Protein AF-A0A5M9HZD8-F1 (afdb_monomer_lite)

Structure (mmCIF, N/CA/C/O backbone):
data_AF-A0A5M9HZD8-F1
#
_entry.id   AF-A0A5M9HZD8-F1
#
loop_
_atom_site.group_PDB
_atom_site.id
_atom_site.type_symbol
_atom_site.label_atom_id
_atom_site.label_alt_id
_atom_site.label_comp_id
_atom_site.label_asym_id
_atom_site.label_entity_id
_atom_site.label_seq_id
_atom_site.pdbx_PDB_ins_code
_atom_site.Cartn_x
_atom_site.Cartn_y
_atom_site.Cartn_z
_atom_site.occupancy
_atom_site.B_iso_or_equiv
_atom_site.auth_seq_id
_atom_site.auth_comp_id
_atom_site.auth_asym_id
_atom_site.auth_atom_id
_atom_site.pdbx_PDB_model_num
ATOM 1 N N . MET A 1 1 ? 4.122 12.459 -18.964 1.00 57.06 1 MET A N 1
ATOM 2 C CA . MET A 1 1 ? 3.977 12.122 -17.533 1.00 57.06 1 MET A CA 1
ATOM 3 C C . MET A 1 1 ? 3.119 10.881 -17.453 1.00 57.06 1 MET A C 1
ATOM 5 O O . MET A 1 1 ? 2.143 10.821 -18.188 1.00 57.06 1 MET A O 1
ATOM 9 N N . LYS A 1 2 ? 3.508 9.881 -16.661 1.00 74.19 2 LYS A N 1
ATOM 10 C CA . LYS A 1 2 ? 2.626 8.741 -16.406 1.00 74.19 2 LYS A CA 1
ATOM 11 C C . LYS A 1 2 ? 1.559 9.169 -15.392 1.00 74.19 2 LYS A C 1
ATOM 13 O O . LYS A 1 2 ? 1.892 9.834 -14.412 1.00 74.19 2 LYS A O 1
ATOM 18 N N . GLU A 1 3 ? 0.302 8.844 -15.661 1.00 88.12 3 GLU A N 1
ATOM 19 C CA . GLU A 1 3 ? -0.821 9.136 -14.766 1.00 88.12 3 GLU A CA 1
ATOM 20 C C . GLU A 1 3 ? -0.928 8.068 -13.677 1.00 88.12 3 GLU A C 1
ATOM 22 O O . GLU A 1 3 ? -0.678 6.891 -13.942 1.00 88.12 3 GLU A O 1
ATOM 27 N N . TRP A 1 4 ? -1.307 8.482 -12.467 1.00 91.81 4 TRP A N 1
ATOM 28 C CA . TRP A 1 4 ? -1.634 7.563 -11.381 1.00 91.81 4 TRP A CA 1
ATOM 29 C C . TRP A 1 4 ? -2.893 6.769 -11.719 1.00 91.81 4 TRP A C 1
ATOM 31 O O . TRP A 1 4 ? -3.891 7.334 -12.165 1.00 91.81 4 TRP A O 1
ATOM 41 N N . LYS A 1 5 ? -2.852 5.459 -11.482 1.00 93.88 5 LYS A N 1
ATOM 42 C CA . LYS A 1 5 ? -3.993 4.560 -11.659 1.00 93.88 5 LYS A CA 1
ATOM 43 C C . LYS A 1 5 ? -4.250 3.798 -10.375 1.00 93.88 5 LYS A C 1
ATOM 45 O O . LYS A 1 5 ? -3.300 3.301 -9.775 1.00 93.88 5 LYS A O 1
ATOM 50 N N . LEU A 1 6 ? -5.517 3.677 -9.991 1.00 94.38 6 LEU A N 1
ATOM 51 C CA . LEU A 1 6 ? -5.914 2.792 -8.904 1.00 94.38 6 LEU A CA 1
ATOM 52 C C . LEU A 1 6 ? -5.652 1.349 -9.347 1.00 94.38 6 LEU A C 1
ATOM 54 O O . LEU A 1 6 ? -6.215 0.880 -10.335 1.00 94.38 6 LEU A O 1
ATOM 58 N N . ILE A 1 7 ? -4.765 0.676 -8.627 1.00 94.38 7 ILE A N 1
ATOM 59 C CA . ILE A 1 7 ? -4.407 -0.727 -8.831 1.00 94.38 7 ILE A CA 1
ATOM 60 C C . ILE A 1 7 ? -5.387 -1.611 -8.058 1.00 94.38 7 ILE A C 1
ATOM 62 O O . ILE A 1 7 ? -5.820 -2.648 -8.555 1.00 94.38 7 ILE A O 1
ATOM 66 N N . GLY A 1 8 ? -5.772 -1.192 -6.853 1.00 93.81 8 GLY A N 1
ATOM 67 C CA . GLY A 1 8 ? -6.774 -1.903 -6.077 1.00 93.81 8 GLY A CA 1
ATOM 68 C C . GLY A 1 8 ? -7.031 -1.295 -4.710 1.00 93.81 8 GLY A C 1
ATOM 69 O O . GLY A 1 8 ? -6.314 -0.409 -4.251 1.00 93.81 8 GLY A O 1
ATOM 70 N N . THR A 1 9 ? -8.060 -1.829 -4.064 1.00 91.81 9 THR A N 1
ATOM 71 C CA . THR A 1 9 ? -8.500 -1.436 -2.727 1.00 91.81 9 THR A CA 1
ATOM 72 C C . THR A 1 9 ? -8.612 -2.686 -1.866 1.00 91.81 9 THR A C 1
ATOM 74 O O . THR A 1 9 ? -9.087 -3.724 -2.338 1.00 91.81 9 THR A O 1
ATOM 77 N N . LYS A 1 10 ? -8.197 -2.607 -0.601 1.00 88.38 10 LYS A N 1
ATOM 78 C CA . LYS A 1 10 ? -8.364 -3.701 0.360 1.00 88.38 10 LYS A CA 1
ATOM 79 C C . LYS A 1 10 ? -8.773 -3.180 1.725 1.00 88.38 10 LYS A C 1
ATOM 81 O O . LYS A 1 10 ? -8.030 -2.455 2.371 1.00 88.38 10 LYS A O 1
ATOM 86 N N . THR A 1 11 ? -9.930 -3.635 2.188 1.00 86.06 11 THR A N 1
ATOM 87 C CA . THR A 1 11 ? -10.353 -3.501 3.582 1.00 86.06 11 THR A CA 1
ATOM 88 C C . THR A 1 11 ? -9.870 -4.708 4.375 1.00 86.06 11 THR A C 1
ATOM 90 O O . THR A 1 11 ? -10.257 -5.842 4.077 1.00 86.06 11 THR A O 1
ATOM 93 N N . PHE A 1 12 ? -8.998 -4.475 5.351 1.00 79.44 12 PHE A N 1
ATOM 94 C CA . PHE A 1 12 ? -8.545 -5.495 6.293 1.00 79.44 12 PHE A CA 1
ATOM 95 C C . PHE A 1 12 ? -9.612 -5.794 7.346 1.00 79.44 12 PHE A C 1
ATOM 97 O O . PHE A 1 12 ? -10.462 -4.954 7.645 1.00 79.44 12 PHE A O 1
ATOM 104 N N . SER A 1 13 ? -9.555 -7.000 7.899 1.00 77.31 13 SER A N 1
ATOM 105 C CA . SER A 1 13 ? -10.365 -7.443 9.034 1.00 77.31 13 SER A CA 1
ATOM 106 C C . SER A 1 13 ? -9.517 -8.280 9.999 1.00 77.31 13 SER A C 1
ATOM 108 O O . SER A 1 1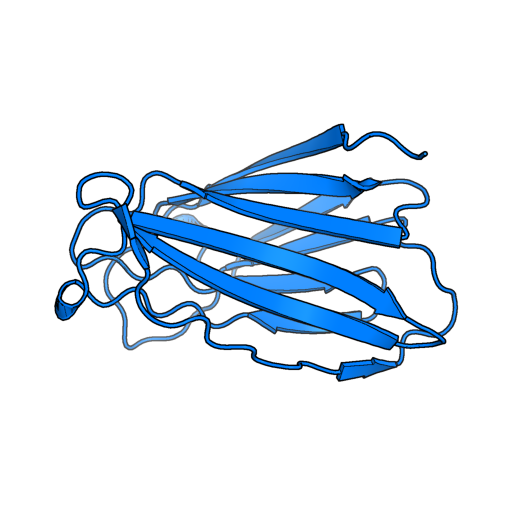3 ? -8.384 -8.636 9.680 1.00 77.31 13 SER A O 1
ATOM 110 N N . GLU A 1 14 ? -10.066 -8.634 11.164 1.00 74.69 14 GLU A N 1
ATOM 111 C CA . GLU A 1 14 ? -9.423 -9.548 12.130 1.00 74.69 14 GLU A CA 1
ATOM 112 C C . GLU A 1 14 ? -8.958 -10.864 11.512 1.00 74.69 14 GLU A C 1
ATOM 114 O O . GLU A 1 14 ? -7.921 -11.407 11.888 1.00 74.69 14 GLU A O 1
ATOM 119 N N . GLU A 1 15 ? -9.702 -11.369 10.536 1.00 78.50 15 GLU A N 1
ATOM 120 C CA . GLU A 1 15 ? -9.427 -12.661 9.913 1.00 78.50 15 GLU A CA 1
ATOM 121 C C . GLU A 1 15 ? -8.161 -12.644 9.042 1.00 78.50 15 GLU A C 1
ATOM 123 O O . GLU A 1 15 ? -7.579 -13.697 8.770 1.00 78.50 15 GLU A O 1
ATOM 128 N N . ASP A 1 16 ? -7.700 -11.456 8.640 1.00 78.81 16 ASP A N 1
ATOM 129 C CA . ASP A 1 16 ? -6.575 -11.286 7.723 1.00 78.81 16 ASP A CA 1
ATOM 130 C C . ASP A 1 16 ? -5.195 -11.325 8.415 1.00 78.81 16 ASP A C 1
ATOM 132 O O . ASP A 1 16 ? -4.153 -11.362 7.746 1.00 78.81 16 ASP A O 1
ATOM 136 N N . LEU A 1 17 ? -5.166 -11.364 9.753 1.00 75.62 17 LEU A N 1
ATOM 137 C CA . LEU A 1 17 ? -3.965 -11.160 10.566 1.00 75.62 17 LEU A CA 1
ATOM 138 C C . LEU A 1 17 ? -2.883 -12.224 10.373 1.00 75.62 17 LEU A C 1
ATOM 140 O O . LEU A 1 17 ? -2.887 -13.307 10.967 1.00 75.62 17 LEU A O 1
ATOM 144 N N . GLY A 1 18 ? -1.866 -11.860 9.590 1.00 69.19 18 GLY A N 1
ATOM 145 C CA . GLY A 1 18 ? -0.694 -12.679 9.280 1.00 69.19 18 GLY A CA 1
ATOM 146 C C . GLY A 1 18 ? -1.003 -14.061 8.719 1.00 69.19 18 GLY A C 1
ATOM 147 O O . GLY A 1 18 ? -0.201 -14.992 8.848 1.00 69.19 18 GLY A O 1
ATOM 148 N N . THR A 1 19 ? -2.178 -14.182 8.133 1.00 69.00 19 THR A N 1
ATOM 149 C CA . THR A 1 19 ? -2.685 -15.340 7.408 1.00 69.00 19 THR A CA 1
ATOM 150 C C . THR A 1 19 ? -2.946 -14.956 5.959 1.00 69.00 19 THR A C 1
ATOM 152 O O . THR A 1 19 ? -2.734 -15.785 5.076 1.00 69.00 19 THR A O 1
ATOM 155 N N . SER A 1 20 ? -3.310 -13.695 5.702 1.00 78.31 20 SER A N 1
ATOM 156 C CA . SER A 1 20 ? -3.718 -13.237 4.380 1.00 78.31 20 SER A CA 1
ATOM 157 C C . SER A 1 20 ? -2.657 -12.377 3.688 1.00 78.31 20 SER A C 1
ATOM 159 O O . SER A 1 20 ? -2.204 -11.354 4.209 1.00 78.31 20 SER A O 1
ATOM 161 N N . LYS A 1 21 ? -2.301 -12.790 2.467 1.00 85.56 21 LYS A N 1
ATOM 162 C CA . LYS A 1 21 ? -1.517 -12.027 1.488 1.00 85.56 21 LYS A CA 1
ATOM 163 C C . LYS A 1 21 ? -2.433 -11.664 0.320 1.00 85.56 21 LYS A C 1
ATOM 165 O O . LYS A 1 21 ? -3.076 -12.543 -0.249 1.00 85.56 21 LYS A O 1
ATOM 170 N N . PHE A 1 22 ? -2.459 -10.388 -0.041 1.00 89.31 22 PHE A N 1
ATOM 171 C CA . PHE A 1 22 ? -3.259 -9.855 -1.140 1.00 89.31 22 PHE A CA 1
ATOM 172 C C . PHE A 1 22 ? -2.348 -9.387 -2.253 1.00 89.31 22 PHE A C 1
ATOM 174 O O . PHE A 1 22 ? -1.408 -8.640 -2.003 1.00 89.31 22 PHE A O 1
ATOM 181 N N . ASP A 1 23 ? -2.641 -9.831 -3.465 1.00 91.81 23 ASP A N 1
ATOM 182 C CA . ASP A 1 23 ? -1.818 -9.627 -4.642 1.00 91.81 23 ASP A CA 1
ATOM 183 C C . ASP A 1 23 ? -2.525 -8.690 -5.620 1.00 91.81 23 ASP A C 1
ATOM 185 O O . ASP A 1 23 ? -3.696 -8.894 -5.936 1.00 91.81 23 ASP A O 1
ATOM 189 N N . PHE A 1 24 ? -1.799 -7.693 -6.121 1.00 92.56 24 PHE A N 1
ATOM 190 C CA . PHE A 1 24 ? -2.302 -6.721 -7.081 1.00 92.56 24 PHE A CA 1
ATOM 191 C C . PHE A 1 24 ? -1.351 -6.602 -8.270 1.00 92.56 24 PHE A C 1
ATOM 193 O O . PHE A 1 24 ? -0.153 -6.331 -8.111 1.00 92.56 24 PHE A O 1
ATOM 200 N N . ASP A 1 25 ? -1.897 -6.776 -9.469 1.00 92.25 25 ASP A N 1
ATOM 201 C CA . ASP A 1 25 ? -1.153 -6.631 -10.714 1.00 92.25 25 ASP A CA 1
ATOM 202 C C . ASP A 1 25 ? -1.114 -5.162 -11.132 1.00 92.25 25 ASP A C 1
ATOM 204 O O . ASP A 1 25 ? -2.140 -4.495 -11.236 1.00 92.25 25 ASP A O 1
ATOM 208 N N . CYS A 1 26 ? 0.087 -4.655 -11.392 1.00 87.88 26 CYS A N 1
ATOM 209 C CA . CYS A 1 26 ? 0.326 -3.238 -11.678 1.00 87.88 26 CYS A CA 1
ATOM 210 C C . CYS A 1 26 ? 1.086 -2.997 -12.994 1.00 87.88 26 CYS A C 1
ATOM 212 O O . CYS A 1 26 ? 1.104 -1.876 -13.489 1.00 87.88 26 CYS A O 1
ATOM 214 N N . ASN A 1 27 ? 1.632 -4.057 -13.607 1.00 84.81 27 ASN A N 1
ATOM 215 C CA . ASN A 1 27 ? 2.161 -4.092 -14.978 1.00 84.81 27 ASN A CA 1
ATOM 216 C C . ASN A 1 27 ? 3.023 -2.880 -15.383 1.00 84.81 27 ASN A C 1
ATOM 218 O O . ASN A 1 27 ? 2.639 -2.075 -16.234 1.00 84.81 27 ASN A O 1
ATOM 222 N N . GLY A 1 28 ? 4.230 -2.789 -14.825 1.00 87.12 28 GLY A N 1
ATOM 223 C CA . GLY A 1 28 ? 5.231 -1.796 -15.220 1.00 87.12 28 GLY A CA 1
ATOM 224 C C . GLY A 1 28 ? 5.257 -0.529 -14.364 1.00 87.12 28 GLY A C 1
ATOM 225 O O . GLY A 1 28 ? 5.739 0.508 -14.838 1.00 87.12 28 GLY A O 1
ATOM 226 N N . CYS A 1 29 ? 4.762 -0.599 -13.125 1.00 89.44 29 CYS A N 1
ATOM 227 C CA . CYS A 1 29 ? 4.797 0.520 -12.192 1.00 89.44 29 CYS A CA 1
ATOM 228 C C . CYS A 1 29 ? 6.220 0.793 -11.704 1.00 89.44 29 CYS A C 1
ATOM 230 O O . CYS A 1 29 ? 6.963 -0.102 -11.312 1.00 89.44 29 CYS A O 1
ATOM 232 N N . THR A 1 30 ? 6.606 2.054 -11.730 1.00 88.62 30 THR A N 1
ATOM 233 C CA . THR A 1 30 ? 7.871 2.576 -11.203 1.00 88.62 30 THR A CA 1
ATOM 234 C C . THR A 1 30 ? 7.672 3.280 -9.867 1.00 88.62 30 THR A C 1
ATOM 236 O O . THR A 1 30 ? 8.634 3.488 -9.128 1.00 88.62 30 THR A O 1
ATOM 239 N N . GLU A 1 31 ? 6.423 3.628 -9.561 1.00 90.31 31 GLU A N 1
ATOM 240 C CA . GLU A 1 31 ? 6.018 4.305 -8.341 1.00 90.31 31 GLU A CA 1
ATOM 241 C C . GLU A 1 31 ? 4.695 3.737 -7.829 1.00 90.31 31 GLU A C 1
ATOM 243 O O . GLU A 1 31 ? 3.822 3.363 -8.619 1.00 90.31 31 GLU A O 1
ATOM 248 N N . PHE A 1 32 ? 4.550 3.723 -6.505 1.00 89.81 32 PHE A N 1
ATOM 249 C CA . PHE A 1 32 ? 3.296 3.448 -5.822 1.00 89.81 32 PHE A CA 1
ATOM 250 C C . PHE A 1 32 ? 2.975 4.546 -4.823 1.00 89.81 32 PHE A C 1
ATOM 252 O O . PHE A 1 32 ? 3.866 5.141 -4.215 1.00 89.81 32 PHE A O 1
ATOM 259 N N . PHE A 1 33 ? 1.686 4.759 -4.635 1.00 89.94 33 PHE A N 1
ATOM 260 C CA . PHE A 1 33 ? 1.139 5.588 -3.586 1.00 89.94 33 PHE A CA 1
ATOM 261 C C . PHE A 1 33 ? 0.051 4.790 -2.876 1.00 89.94 33 PHE A C 1
ATOM 263 O O . PHE A 1 33 ? -0.845 4.261 -3.533 1.00 89.94 33 PHE A O 1
ATOM 270 N N . ILE A 1 34 ? 0.159 4.650 -1.559 1.00 87.69 34 ILE A N 1
ATOM 271 C CA . ILE A 1 34 ? -0.805 3.908 -0.748 1.00 87.69 34 ILE A CA 1
ATOM 272 C C . ILE A 1 34 ? -1.424 4.867 0.252 1.00 87.69 34 ILE A C 1
ATOM 274 O O . ILE A 1 34 ? -0.699 5.536 0.989 1.00 87.69 34 ILE A O 1
ATOM 278 N N . CYS A 1 35 ? -2.751 4.929 0.247 1.00 84.88 35 CYS A N 1
ATOM 279 C CA . CYS A 1 35 ? -3.530 5.707 1.196 1.00 84.88 35 CYS A CA 1
ATOM 280 C C . CYS A 1 35 ? -4.205 4.753 2.175 1.00 84.88 35 CYS A C 1
ATOM 282 O O . CYS A 1 35 ? -4.942 3.859 1.751 1.00 84.88 35 CYS A O 1
ATOM 284 N N . ASP A 1 36 ? -3.938 4.941 3.463 1.00 79.88 36 ASP A N 1
ATOM 285 C CA . ASP A 1 36 ? -4.657 4.277 4.542 1.00 79.88 36 ASP A CA 1
ATOM 286 C C . ASP A 1 36 ? -5.824 5.177 4.979 1.00 79.88 36 ASP A C 1
ATOM 288 O O . ASP A 1 36 ? -5.603 6.287 5.472 1.00 79.88 36 ASP A O 1
ATOM 292 N N . ASP A 1 37 ? -7.053 4.676 4.853 1.00 73.69 37 ASP A N 1
ATOM 293 C CA . ASP A 1 37 ? -8.284 5.392 5.187 1.00 73.69 37 ASP A CA 1
ATOM 294 C C . ASP A 1 37 ? -9.125 4.679 6.251 1.00 73.69 37 ASP A C 1
ATOM 296 O O . ASP A 1 37 ? -9.068 3.458 6.450 1.00 73.69 37 ASP A O 1
ATOM 300 N N . ASN A 1 38 ? -9.991 5.474 6.891 1.00 67.12 38 ASN A N 1
ATOM 301 C CA . ASN A 1 38 ? -10.961 5.043 7.901 1.00 67.12 38 ASN A CA 1
ATOM 302 C C . ASN A 1 38 ? -10.329 4.388 9.139 1.00 67.12 38 ASN A C 1
ATOM 304 O O . ASN A 1 38 ? -10.952 3.536 9.775 1.00 67.12 38 ASN A O 1
ATOM 308 N N . LEU A 1 39 ? -9.115 4.799 9.512 1.00 65.06 39 LEU A N 1
ATOM 309 C CA . LEU A 1 39 ? -8.526 4.405 10.788 1.00 65.06 39 LEU A CA 1
ATOM 310 C C . LEU A 1 39 ? -9.281 5.112 11.920 1.00 65.06 39 LEU A C 1
ATOM 312 O O . LEU A 1 39 ? -9.260 6.341 12.032 1.00 65.06 39 LEU A O 1
ATOM 316 N N . LEU A 1 40 ? -9.977 4.344 12.761 1.00 59.06 40 LEU A N 1
ATOM 317 C CA . LEU A 1 40 ? -10.632 4.903 13.940 1.00 59.06 40 LEU A CA 1
ATOM 318 C C . LEU A 1 40 ? -9.589 5.235 15.014 1.00 59.06 40 LEU A C 1
ATOM 320 O O . LEU A 1 40 ? -8.485 4.693 15.073 1.00 59.06 40 LEU A O 1
ATOM 324 N N . SER A 1 41 ? -9.975 6.122 15.926 1.00 57.19 41 SER A N 1
ATOM 325 C CA . SER A 1 41 ? -9.168 6.479 17.090 1.00 57.19 41 SER A CA 1
ATOM 326 C C . SER A 1 41 ? -8.785 5.217 17.896 1.00 57.19 41 SER A C 1
ATOM 328 O O . SER A 1 41 ? -9.650 4.368 18.103 1.00 57.19 41 SER A O 1
ATOM 330 N N . ASN A 1 42 ? -7.540 5.116 18.381 1.00 57.22 42 ASN A N 1
ATOM 331 C CA . ASN A 1 42 ? -6.951 3.944 19.075 1.00 57.22 42 ASN A CA 1
ATOM 332 C C . ASN A 1 42 ? -6.638 2.719 18.212 1.00 57.22 42 ASN A C 1
ATOM 334 O O . ASN A 1 42 ? -6.178 1.724 18.762 1.00 57.22 42 ASN A O 1
ATOM 338 N N . GLN A 1 43 ? -6.807 2.786 16.8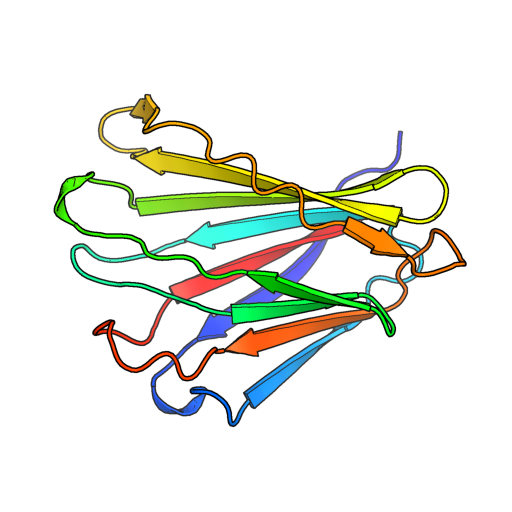92 1.00 61.56 43 GLN A N 1
ATOM 339 C CA . GLN A 1 43 ? -6.484 1.662 16.017 1.00 61.56 43 GLN A CA 1
ATOM 340 C C . GLN A 1 43 ? -5.081 1.781 15.439 1.00 61.56 43 GLN A C 1
ATOM 342 O O . GLN A 1 43 ? -4.618 2.865 15.103 1.00 61.56 43 GLN A O 1
ATOM 347 N N . THR A 1 44 ? -4.409 0.649 15.274 1.00 63.09 44 THR A N 1
ATOM 348 C CA . THR A 1 44 ? -3.105 0.573 14.619 1.00 63.09 44 THR A CA 1
ATOM 349 C C . THR A 1 44 ? -3.144 -0.561 13.606 1.00 63.09 44 THR A C 1
ATOM 351 O O . THR A 1 44 ? -3.431 -1.703 13.951 1.00 63.09 44 THR A O 1
ATOM 354 N N . MET A 1 45 ? -2.833 -0.237 12.353 1.00 70.31 45 MET A N 1
ATOM 355 C CA . MET A 1 45 ? -2.814 -1.177 11.239 1.00 70.31 45 MET A CA 1
ATOM 356 C C . MET A 1 45 ? -1.372 -1.362 10.787 1.00 70.31 45 MET A C 1
ATOM 358 O O . MET A 1 45 ? -0.766 -0.420 10.306 1.00 70.31 45 MET A O 1
ATOM 362 N N . GLY A 1 46 ? -0.813 -2.563 10.921 1.00 72.62 46 GLY A N 1
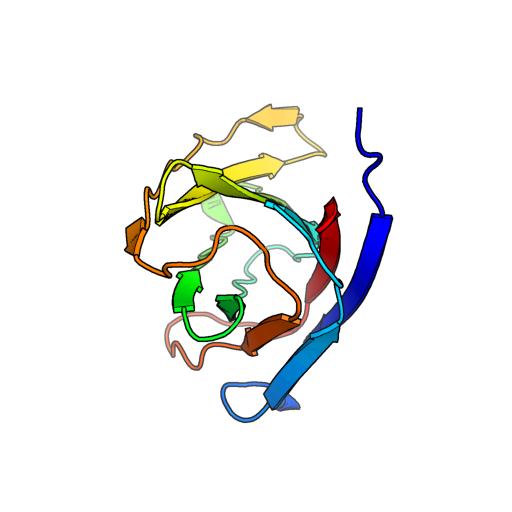ATOM 363 C CA . GLY A 1 46 ? 0.512 -2.883 10.383 1.00 72.62 46 GLY A CA 1
ATOM 364 C C . GLY A 1 46 ? 0.410 -3.824 9.191 1.00 72.62 46 GLY A C 1
ATOM 365 O O . GLY A 1 46 ? -0.356 -4.787 9.244 1.00 72.62 46 GLY A O 1
ATOM 366 N N . TYR A 1 47 ? 1.210 -3.607 8.147 1.00 75.44 47 TYR A N 1
ATOM 367 C CA . TYR A 1 47 ? 1.292 -4.522 7.007 1.00 75.44 47 TYR A CA 1
ATOM 368 C C . TYR A 1 47 ? 2.682 -4.529 6.364 1.00 75.44 47 TYR A C 1
ATOM 370 O O . TYR A 1 47 ? 3.450 -3.587 6.465 1.00 75.44 47 TYR A O 1
ATOM 378 N N . SER A 1 48 ? 3.057 -5.612 5.699 1.00 78.69 48 SER A N 1
ATOM 379 C CA . SER A 1 48 ? 4.251 -5.628 4.856 1.00 78.69 48 SER A CA 1
ATOM 380 C C . SER A 1 48 ? 3.869 -5.449 3.397 1.00 78.69 48 SER A C 1
ATOM 382 O O . SER A 1 48 ? 2.819 -5.916 2.949 1.00 78.69 48 SER A O 1
ATOM 384 N N . ILE A 1 49 ? 4.748 -4.777 2.664 1.00 81.50 49 ILE A N 1
ATOM 385 C CA . ILE A 1 49 ? 4.638 -4.554 1.233 1.00 81.50 49 ILE A CA 1
ATOM 386 C C . ILE A 1 49 ? 5.704 -5.397 0.549 1.00 81.50 49 ILE A C 1
ATOM 388 O O . ILE A 1 49 ? 6.889 -5.330 0.872 1.00 81.50 49 ILE A O 1
ATOM 392 N N . GLN A 1 50 ? 5.287 -6.186 -0.427 1.00 84.69 50 GLN A N 1
ATOM 393 C CA . GLN A 1 50 ? 6.187 -6.908 -1.304 1.00 84.69 50 GLN A CA 1
ATOM 394 C C . GLN A 1 50 ? 6.015 -6.389 -2.730 1.00 84.69 50 GLN A C 1
ATOM 396 O O . GLN A 1 50 ? 4.951 -6.550 -3.315 1.00 84.69 50 GLN A O 1
ATOM 401 N N . ILE A 1 51 ? 7.056 -5.793 -3.305 1.00 82.75 51 ILE A N 1
ATOM 402 C CA . ILE A 1 51 ? 7.068 -5.384 -4.714 1.00 82.75 51 ILE A CA 1
ATOM 403 C C . ILE A 1 51 ? 7.916 -6.388 -5.486 1.00 82.75 51 ILE A C 1
ATOM 405 O O . ILE A 1 51 ? 9.114 -6.506 -5.229 1.00 82.75 51 ILE A O 1
ATOM 409 N N . ASN A 1 52 ? 7.313 -7.112 -6.432 1.00 81.38 52 ASN A N 1
ATOM 410 C CA . ASN A 1 52 ? 7.930 -8.282 -7.065 1.00 81.38 52 ASN A CA 1
ATOM 411 C C . ASN A 1 52 ? 8.519 -9.239 -5.992 1.00 81.38 52 ASN A C 1
ATOM 413 O O . ASN A 1 52 ? 7.775 -9.787 -5.180 1.00 81.38 52 ASN A O 1
ATOM 417 N N . ASP A 1 53 ? 9.847 -9.391 -5.932 1.00 71.25 53 ASP A N 1
ATOM 418 C CA . ASP A 1 53 ? 10.564 -10.240 -4.963 1.00 71.25 53 ASP A CA 1
ATOM 419 C C . ASP A 1 53 ? 11.160 -9.461 -3.775 1.00 71.25 53 ASP A C 1
ATOM 421 O O . ASP A 1 53 ? 11.891 -10.006 -2.946 1.00 71.25 53 ASP A O 1
ATOM 425 N N . ALA A 1 54 ? 10.862 -8.167 -3.679 1.00 70.62 54 ALA A N 1
ATOM 426 C CA . ALA A 1 54 ? 11.437 -7.279 -2.688 1.00 70.62 54 ALA A CA 1
ATOM 427 C C . ALA A 1 54 ? 10.481 -6.996 -1.540 1.00 70.62 54 ALA A C 1
ATOM 429 O O . ALA A 1 54 ? 9.397 -6.454 -1.736 1.00 70.62 54 ALA A O 1
ATOM 430 N N . TYR A 1 55 ? 10.925 -7.318 -0.330 1.00 68.19 55 TYR A N 1
ATOM 431 C CA . TYR A 1 55 ? 10.144 -7.150 0.889 1.00 68.19 55 TYR A CA 1
ATOM 432 C C . TYR A 1 55 ? 10.502 -5.852 1.607 1.00 68.19 55 TYR A C 1
ATOM 434 O O . TYR A 1 55 ? 11.639 -5.686 2.056 1.00 68.19 55 TYR A O 1
ATOM 442 N N . MET A 1 56 ? 9.515 -4.981 1.776 1.00 66.69 56 MET A N 1
ATOM 443 C CA . MET A 1 56 ? 9.568 -3.781 2.605 1.00 66.69 56 MET A CA 1
ATOM 444 C C . MET A 1 56 ? 8.554 -3.946 3.738 1.00 66.69 56 MET A C 1
ATOM 446 O O . MET A 1 56 ? 7.360 -4.132 3.512 1.00 66.69 56 MET A O 1
ATOM 450 N N . SER A 1 57 ? 9.035 -3.963 4.977 1.00 62.56 57 SER A N 1
ATOM 451 C CA . SER A 1 57 ? 8.154 -4.076 6.139 1.00 62.56 57 SER A CA 1
ATOM 452 C C . SER A 1 57 ? 7.680 -2.694 6.537 1.00 62.56 57 SER A C 1
ATOM 454 O O . SER A 1 57 ? 8.501 -1.864 6.924 1.00 62.56 57 SER A O 1
ATOM 456 N N . VAL A 1 58 ? 6.369 -2.485 6.505 1.00 63.00 58 VAL A N 1
ATOM 457 C CA . VAL A 1 58 ? 5.768 -1.191 6.781 1.00 63.00 58 VAL A CA 1
ATOM 458 C C . VAL A 1 58 ? 4.982 -1.261 8.091 1.00 63.00 58 VAL A C 1
ATOM 460 O O . VAL A 1 58 ? 3.809 -1.620 8.180 1.00 63.00 58 VAL A O 1
ATOM 463 N N . ASN A 1 59 ? 5.665 -0.941 9.185 1.00 59.34 59 ASN A N 1
ATOM 464 C CA . ASN A 1 59 ? 5.022 -0.944 10.492 1.00 59.34 59 ASN A CA 1
ATOM 465 C C . ASN A 1 59 ? 4.375 0.412 10.748 1.00 59.34 59 ASN A C 1
ATOM 467 O O . ASN A 1 59 ? 5.049 1.414 10.990 1.00 59.34 59 ASN A O 1
ATOM 471 N N . HIS A 1 60 ? 3.051 0.430 10.715 1.00 59.56 60 HIS A N 1
ATOM 472 C CA . HIS A 1 60 ? 2.268 1.631 10.919 1.00 59.56 60 HIS A CA 1
ATOM 473 C C . HIS A 1 60 ? 1.579 1.618 12.272 1.00 59.56 60 HIS A C 1
ATOM 475 O O . HIS A 1 60 ? 0.441 1.200 12.403 1.00 59.56 60 HIS A O 1
ATOM 481 N N . ASN A 1 61 ? 2.259 2.160 13.283 1.00 52.00 61 ASN A N 1
ATOM 482 C CA . ASN A 1 61 ? 1.630 2.439 14.570 1.00 52.00 61 ASN A CA 1
ATOM 483 C C . ASN A 1 61 ? 0.906 3.781 14.473 1.00 52.00 61 ASN A C 1
ATOM 485 O O . ASN A 1 61 ? 1.552 4.827 14.383 1.00 52.00 61 ASN A O 1
ATOM 489 N N . VAL A 1 62 ? -0.422 3.755 14.454 1.00 50.16 62 VAL A N 1
ATOM 490 C CA . VAL A 1 62 ? -1.253 4.953 14.597 1.00 50.16 62 VAL A CA 1
ATOM 491 C C . VAL A 1 62 ? -1.720 4.973 16.048 1.00 50.16 62 VAL A C 1
ATOM 493 O O . VAL A 1 62 ? -2.614 4.242 16.457 1.00 50.16 62 VAL A O 1
ATOM 496 N N . LYS A 1 63 ? -1.022 5.739 16.889 1.00 46.25 63 LYS A N 1
ATOM 497 C CA . LYS A 1 63 ? -1.402 5.902 18.298 1.00 46.25 63 LYS A CA 1
ATOM 498 C C . LYS A 1 63 ? -2.357 7.086 18.418 1.00 46.25 63 LYS A C 1
ATOM 500 O O . LYS A 1 63 ? -2.033 8.189 17.975 1.00 46.25 63 LYS A O 1
ATOM 505 N N . GLN A 1 64 ? -3.503 6.858 19.059 1.00 42.53 64 GLN A N 1
ATOM 506 C CA . GLN A 1 64 ? -4.577 7.844 19.259 1.00 42.53 64 GLN A CA 1
ATOM 507 C C . GLN A 1 64 ? -4.112 9.163 19.872 1.00 42.53 64 GLN A C 1
ATOM 509 O O . GLN A 1 64 ? -4.729 10.189 19.611 1.00 42.53 64 GLN A O 1
ATOM 514 N N . GLU A 1 65 ? -3.010 9.163 20.624 1.00 45.69 65 GLU A N 1
ATOM 515 C CA . GLU A 1 65 ? -2.442 10.375 21.226 1.00 45.69 65 GLU A CA 1
ATOM 516 C C . GLU A 1 65 ? -2.109 11.477 20.202 1.00 45.69 65 GLU A C 1
ATOM 518 O O . GLU A 1 65 ? -1.931 12.628 20.586 1.00 45.69 65 GLU A O 1
ATOM 523 N N . SER A 1 66 ? -2.047 11.149 18.906 1.00 51.19 66 SER A N 1
ATOM 524 C CA . SER A 1 66 ? -1.662 12.076 17.837 1.00 51.19 66 SER A CA 1
ATOM 525 C C . SER A 1 66 ? -2.804 12.564 16.932 1.00 51.19 66 SER A C 1
ATOM 527 O O . SER A 1 66 ? -2.554 13.412 16.085 1.00 51.19 66 SER A O 1
ATOM 529 N N . GLY A 1 67 ? -4.040 12.062 17.075 1.00 52.16 67 GLY A N 1
ATOM 530 C CA . GLY A 1 67 ? -5.172 12.475 16.219 1.00 52.16 67 GLY A CA 1
ATOM 531 C C . GLY A 1 67 ? -5.101 12.017 14.751 1.00 52.16 67 GLY A C 1
ATOM 532 O O . GLY A 1 67 ? -6.015 12.283 13.983 1.00 52.16 67 GLY A O 1
ATOM 533 N N . ILE A 1 68 ? -4.056 11.285 14.356 1.00 56.00 68 ILE A N 1
ATOM 534 C CA . ILE A 1 68 ? -3.811 10.829 12.980 1.00 56.00 68 ILE A CA 1
ATOM 535 C C . ILE A 1 68 ? -4.908 9.865 12.519 1.00 56.00 68 ILE A C 1
ATOM 537 O O . ILE A 1 68 ? -5.088 8.805 13.118 1.00 56.00 68 ILE A O 1
ATOM 541 N N . ARG A 1 69 ? -5.593 10.207 11.424 1.00 62.69 69 ARG A N 1
ATOM 542 C CA . ARG A 1 69 ? -6.621 9.358 10.787 1.00 62.69 69 ARG A CA 1
ATOM 543 C C . ARG A 1 69 ? -6.243 8.875 9.392 1.00 62.69 69 ARG A C 1
ATOM 545 O O . ARG A 1 69 ? -6.911 7.987 8.873 1.00 62.69 69 ARG A O 1
ATOM 552 N N . HIS A 1 70 ? -5.188 9.446 8.811 1.00 66.50 70 HIS A N 1
ATOM 553 C CA . HIS A 1 70 ? -4.764 9.151 7.450 1.00 66.50 70 HIS A CA 1
ATOM 554 C C . HIS A 1 70 ? -3.246 9.050 7.363 1.00 66.50 70 HIS A C 1
ATOM 556 O O . HIS A 1 70 ? -2.492 9.739 8.069 1.00 66.50 70 HIS A O 1
ATOM 562 N N . ARG A 1 71 ? -2.794 8.162 6.484 1.00 73.19 71 ARG A N 1
ATOM 563 C CA . ARG A 1 71 ? -1.381 7.955 6.212 1.00 73.19 71 ARG A CA 1
ATOM 564 C C . ARG A 1 71 ? -1.172 7.702 4.733 1.00 73.19 71 ARG A C 1
ATOM 566 O O . ARG A 1 71 ? -1.899 6.936 4.112 1.00 73.19 71 ARG A O 1
ATOM 573 N N . GLU A 1 72 ? -0.144 8.347 4.213 1.00 79.62 72 GLU A N 1
ATOM 574 C CA . GLU A 1 72 ? 0.262 8.249 2.824 1.00 79.62 72 GLU A CA 1
ATOM 575 C C . GLU A 1 72 ? 1.660 7.646 2.751 1.00 79.62 72 GLU A C 1
ATOM 577 O O . GLU A 1 72 ? 2.608 8.150 3.364 1.00 79.62 72 GLU A O 1
ATOM 582 N N . ILE A 1 73 ? 1.792 6.576 1.974 1.00 81.12 73 ILE A N 1
ATOM 583 C CA . ILE A 1 73 ? 3.070 5.930 1.690 1.00 81.12 73 ILE A CA 1
ATOM 584 C C . ILE A 1 73 ? 3.390 6.155 0.227 1.00 81.12 73 ILE A C 1
ATOM 586 O O . ILE A 1 73 ? 2.637 5.760 -0.658 1.00 81.12 73 ILE A O 1
ATOM 590 N N . SER A 1 74 ? 4.542 6.752 -0.035 1.00 84.44 74 SER A N 1
ATOM 591 C CA . SER A 1 74 ? 5.107 6.868 -1.372 1.00 84.44 74 SER A CA 1
ATOM 592 C C . SER A 1 74 ? 6.255 5.882 -1.520 1.00 84.44 74 SER A C 1
ATOM 594 O O . SER A 1 74 ? 7.201 5.899 -0.733 1.00 84.44 74 SER A O 1
ATOM 596 N N . LEU A 1 75 ? 6.181 5.039 -2.544 1.00 83.38 75 LEU A N 1
ATOM 597 C CA . LEU A 1 75 ? 7.234 4.101 -2.916 1.00 83.38 75 LEU A CA 1
ATOM 598 C C . LEU A 1 75 ? 7.736 4.494 -4.299 1.00 83.38 75 LEU A C 1
ATOM 600 O O . LEU A 1 75 ? 6.960 4.546 -5.249 1.00 83.38 75 LEU A O 1
ATOM 604 N N . GLU A 1 76 ? 9.029 4.751 -4.429 1.00 84.50 76 GLU A N 1
ATOM 605 C CA . GLU A 1 76 ? 9.631 5.167 -5.695 1.00 84.50 76 GLU A CA 1
ATOM 606 C C . GLU A 1 76 ? 10.862 4.319 -5.989 1.00 84.50 76 GLU A C 1
ATOM 608 O O . GLU A 1 76 ? 11.732 4.144 -5.131 1.00 84.50 76 GLU A O 1
ATOM 613 N N . HIS A 1 77 ? 10.960 3.809 -7.214 1.00 76.94 77 HIS A N 1
ATOM 614 C CA . HIS A 1 77 ? 12.168 3.135 -7.656 1.00 76.94 77 HIS A CA 1
ATOM 615 C C . HIS A 1 77 ? 13.231 4.145 -8.118 1.00 76.94 77 HIS A C 1
ATOM 617 O O . HIS A 1 77 ? 13.085 4.795 -9.154 1.00 76.94 77 HIS A O 1
ATOM 623 N N . LYS A 1 78 ? 14.350 4.231 -7.390 1.00 75.94 78 LYS A N 1
ATOM 624 C CA . LYS A 1 78 ? 15.509 5.082 -7.705 1.00 75.94 78 LYS A CA 1
ATOM 625 C C . LYS A 1 78 ? 16.754 4.240 -7.943 1.00 75.94 78 LYS A C 1
ATOM 627 O O . LYS A 1 78 ? 17.237 3.537 -7.056 1.00 75.94 78 LYS A O 1
ATOM 632 N N . GLY A 1 79 ? 17.324 4.343 -9.142 1.00 75.44 79 GLY A N 1
ATOM 633 C CA . GLY A 1 79 ? 18.527 3.594 -9.509 1.00 75.44 79 GLY A CA 1
ATOM 634 C C . GLY A 1 79 ? 18.255 2.090 -9.564 1.00 75.44 79 GLY A C 1
ATOM 635 O O . GLY A 1 79 ? 17.691 1.621 -10.543 1.00 75.44 79 GLY A O 1
ATOM 636 N N . ASN A 1 80 ? 18.667 1.349 -8.533 1.00 71.19 80 ASN A N 1
ATOM 637 C CA . ASN A 1 80 ? 18.419 -0.091 -8.368 1.00 71.19 80 ASN A CA 1
ATOM 638 C C . ASN A 1 80 ? 17.658 -0.433 -7.071 1.00 71.19 80 ASN A C 1
ATOM 640 O O . ASN A 1 80 ? 17.715 -1.570 -6.592 1.00 71.19 80 ASN A O 1
ATOM 644 N N . ARG A 1 81 ? 16.998 0.555 -6.458 1.00 74.38 81 ARG A N 1
ATOM 645 C CA . ARG A 1 81 ? 16.375 0.428 -5.136 1.00 74.38 81 ARG A CA 1
ATOM 646 C C . ARG A 1 81 ? 14.959 0.967 -5.149 1.00 74.38 81 ARG A C 1
ATOM 648 O O . ARG A 1 81 ? 14.689 1.963 -5.810 1.00 74.38 81 ARG A O 1
ATOM 655 N N . TRP A 1 82 ? 14.092 0.352 -4.357 1.00 76.56 82 TRP A N 1
ATOM 656 C CA . TRP A 1 82 ? 12.865 1.010 -3.918 1.00 76.56 82 TRP A CA 1
ATOM 657 C C . TRP A 1 82 ? 13.158 1.840 -2.676 1.00 76.56 82 TRP A C 1
ATOM 659 O O . TRP A 1 82 ? 13.869 1.385 -1.775 1.00 76.56 82 TRP A O 1
ATOM 669 N N . CYS A 1 83 ? 12.631 3.058 -2.674 1.00 77.56 83 CYS A N 1
ATOM 670 C CA . CYS A 1 83 ? 12.694 3.999 -1.573 1.00 77.56 83 CYS A CA 1
ATOM 671 C C . CYS A 1 83 ? 11.281 4.222 -1.046 1.00 77.56 83 CYS A C 1
ATOM 673 O O . CYS A 1 83 ? 10.383 4.562 -1.816 1.00 77.56 83 CYS A O 1
ATOM 675 N N . GLU A 1 84 ? 11.111 4.064 0.259 1.00 78.19 84 GLU A N 1
ATOM 676 C CA . GLU A 1 84 ? 9.871 4.362 0.966 1.00 78.19 84 GLU A CA 1
ATOM 677 C C . GLU A 1 84 ? 9.932 5.753 1.608 1.00 78.19 84 GLU A C 1
ATOM 679 O O . GLU A 1 84 ? 10.949 6.156 2.178 1.00 78.19 84 GLU A O 1
ATOM 684 N N . ASN A 1 85 ? 8.826 6.486 1.518 1.00 77.44 85 ASN A N 1
ATOM 685 C CA . ASN A 1 85 ? 8.562 7.674 2.311 1.00 77.44 85 ASN A CA 1
ATOM 686 C C . ASN A 1 85 ? 7.145 7.590 2.876 1.00 77.44 85 ASN A C 1
ATOM 688 O O . ASN A 1 85 ? 6.213 7.248 2.155 1.00 77.44 85 ASN A O 1
ATOM 692 N N . CYS A 1 86 ? 6.984 7.931 4.149 1.00 74.56 86 CYS A N 1
ATOM 693 C CA . CYS A 1 86 ? 5.719 7.816 4.856 1.00 74.56 86 CYS A CA 1
ATOM 694 C C . CYS A 1 86 ? 5.373 9.148 5.523 1.00 74.56 86 CYS A C 1
ATOM 696 O O . CYS A 1 86 ? 6.196 9.750 6.220 1.00 74.56 86 CYS A O 1
ATOM 698 N N . VAL A 1 87 ? 4.143 9.608 5.313 1.00 71.94 87 VAL A N 1
ATOM 699 C CA . VAL A 1 87 ? 3.611 10.835 5.903 1.00 71.94 87 VAL A CA 1
ATOM 700 C C . VAL A 1 87 ? 2.321 10.512 6.639 1.00 71.94 87 VAL A C 1
ATOM 702 O O . VAL A 1 87 ? 1.483 9.760 6.153 1.00 71.94 87 VAL A O 1
ATOM 705 N N . SER A 1 88 ? 2.158 11.080 7.829 1.00 71.38 88 SER A N 1
ATOM 706 C CA . SER A 1 88 ? 0.959 10.909 8.646 1.00 71.38 88 SER A CA 1
ATOM 707 C C . SER A 1 88 ? 0.361 12.250 9.007 1.00 71.38 88 SER A C 1
ATOM 709 O O . SER A 1 88 ? 1.091 13.173 9.374 1.00 71.38 88 SER A O 1
ATOM 711 N N . PHE A 1 89 ? -0.959 12.354 8.919 1.00 65.12 89 PHE A N 1
ATOM 712 C CA . PHE A 1 89 ? -1.654 13.596 9.212 1.00 65.12 89 PHE A CA 1
ATOM 713 C C . PHE A 1 89 ? -3.106 13.355 9.630 1.00 65.12 89 PHE A C 1
ATOM 715 O O . PHE A 1 89 ? -3.698 12.294 9.413 1.00 65.12 89 PHE A O 1
ATOM 722 N N . ASP A 1 90 ? -3.665 14.364 10.283 1.00 64.81 90 ASP A N 1
ATOM 723 C CA . ASP A 1 90 ? -5.066 14.423 10.675 1.00 64.81 90 ASP A CA 1
ATOM 724 C C . ASP A 1 90 ? -5.806 15.398 9.746 1.00 64.81 90 ASP A C 1
ATOM 726 O O . ASP A 1 90 ? -5.506 16.594 9.728 1.00 64.81 90 ASP A O 1
ATOM 730 N N . TYR A 1 91 ? -6.764 14.900 8.955 1.00 55.12 91 TYR A N 1
ATOM 731 C CA . TYR A 1 91 ? -7.563 15.737 8.050 1.00 55.12 91 TYR A CA 1
ATOM 732 C C . TYR A 1 91 ? -8.536 16.662 8.794 1.00 55.12 91 TYR A C 1
ATOM 734 O O . TYR A 1 91 ? -8.891 17.705 8.247 1.00 55.12 91 TYR A O 1
ATOM 742 N N . GLU A 1 92 ? -8.971 16.327 10.016 1.00 55.31 92 GLU A N 1
ATOM 743 C CA . GLU A 1 92 ? -9.920 17.173 10.756 1.00 55.31 92 GLU A CA 1
ATOM 744 C C . GLU A 1 92 ? -9.246 18.407 11.349 1.00 55.31 92 GLU A C 1
ATOM 746 O O . GLU A 1 92 ? -9.835 19.488 11.375 1.00 55.31 92 GLU A O 1
ATOM 751 N N . THR A 1 93 ? -8.003 18.265 11.806 1.00 57.22 93 THR A N 1
ATOM 752 C CA . THR A 1 93 ? -7.236 19.379 12.379 1.00 57.22 93 THR A CA 1
ATOM 753 C C . THR A 1 93 ? -6.277 20.024 11.379 1.00 57.22 93 THR A C 1
ATOM 755 O O . THR A 1 93 ? -5.701 21.068 11.688 1.00 57.22 93 THR A O 1
ATOM 758 N N . LEU A 1 94 ? -6.094 19.422 10.191 1.00 55.38 94 LEU A N 1
ATOM 759 C CA . LEU A 1 94 ? -5.045 19.755 9.213 1.00 55.38 94 LEU A CA 1
ATOM 760 C C . LEU A 1 94 ? -3.642 19.810 9.849 1.00 55.38 94 LEU A C 1
ATOM 762 O O . LEU A 1 94 ? -2.722 20.441 9.319 1.00 55.38 94 LEU A O 1
ATOM 766 N N . ALA A 1 95 ? -3.470 19.171 11.009 1.00 54.38 95 ALA A N 1
ATOM 767 C CA . ALA A 1 95 ? -2.228 19.185 11.748 1.00 54.38 95 ALA A CA 1
ATOM 768 C C . ALA A 1 95 ? -1.296 18.125 11.157 1.00 54.38 95 ALA A C 1
ATOM 770 O O . ALA A 1 95 ? -1.539 16.919 11.236 1.00 54.38 95 ALA A O 1
ATOM 771 N N . PHE A 1 96 ? -0.204 18.592 10.553 1.00 51.03 96 PHE A N 1
ATOM 772 C CA . PHE A 1 96 ? 0.888 17.740 10.099 1.00 51.03 96 PHE A CA 1
ATOM 773 C C . PHE A 1 96 ? 1.625 17.167 11.309 1.00 51.03 96 PHE A C 1
ATOM 775 O O . PHE A 1 96 ? 2.491 17.805 11.909 1.00 51.03 96 PHE A O 1
ATOM 782 N N . THR A 1 97 ? 1.306 15.934 11.669 1.00 50.53 97 THR A N 1
ATOM 783 C CA . THR A 1 97 ? 2.057 15.183 12.670 1.00 50.53 97 THR A CA 1
ATOM 784 C C . THR A 1 97 ? 3.243 14.510 11.999 1.00 50.53 97 THR A C 1
ATOM 786 O O . THR A 1 97 ? 3.163 13.376 11.550 1.00 50.53 97 THR A O 1
ATOM 789 N N . ASN A 1 98 ? 4.339 15.262 11.937 1.00 45.09 98 ASN A N 1
ATOM 790 C CA . ASN A 1 98 ? 5.720 14.819 11.757 1.00 45.09 98 ASN A CA 1
ATOM 791 C C . ASN A 1 98 ? 5.944 13.691 10.712 1.00 45.09 98 ASN A C 1
ATOM 793 O O . ASN A 1 98 ? 5.775 12.514 11.039 1.00 45.09 98 ASN A O 1
ATOM 797 N N . PRO A 1 99 ? 6.387 14.004 9.476 1.00 48.81 99 P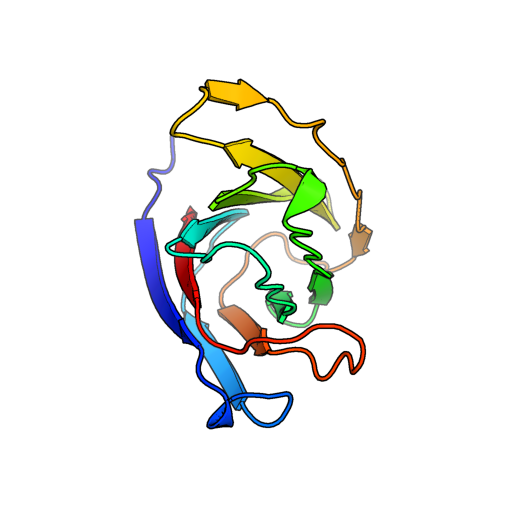RO A N 1
ATOM 798 C CA . PRO A 1 99 ? 6.741 12.976 8.501 1.00 48.81 99 PRO A CA 1
ATOM 799 C C . PRO A 1 99 ? 7.873 12.107 9.062 1.00 48.81 99 PRO A C 1
ATOM 801 O O . PRO A 1 99 ? 8.998 12.569 9.253 1.00 48.81 99 PRO A O 1
ATOM 804 N N . GLN A 1 100 ? 7.581 10.840 9.351 1.00 47.72 100 GLN A N 1
ATOM 805 C CA . GLN A 1 100 ? 8.627 9.863 9.615 1.00 47.72 100 GLN A CA 1
ATOM 806 C C . GLN A 1 100 ? 9.092 9.302 8.276 1.00 47.72 100 GLN A C 1
ATOM 808 O O . GLN A 1 100 ? 8.542 8.332 7.762 1.00 47.72 100 GLN A O 1
ATOM 813 N N . THR A 1 101 ? 10.136 9.907 7.710 1.00 42.12 101 THR A N 1
ATOM 814 C CA . THR A 1 101 ? 10.845 9.328 6.568 1.00 42.12 101 THR A CA 1
ATOM 815 C C . THR A 1 101 ? 11.600 8.082 7.037 1.00 42.12 101 THR A C 1
ATOM 817 O O . THR A 1 101 ? 12.745 8.156 7.484 1.00 42.12 101 THR A O 1
ATOM 820 N N . VAL A 1 102 ? 10.958 6.918 6.957 1.00 50.25 102 VAL A N 1
ATOM 821 C CA . VAL A 1 102 ? 11.637 5.629 7.100 1.00 50.25 102 VAL A CA 1
ATOM 822 C C . VAL A 1 102 ? 12.162 5.251 5.720 1.00 50.25 102 VAL A C 1
ATOM 824 O O . VAL A 1 102 ? 11.431 4.719 4.897 1.00 50.25 102 VAL A O 1
ATOM 827 N N . MET A 1 103 ? 13.436 5.548 5.449 1.00 50.22 103 MET A N 1
ATOM 828 C CA . MET A 1 103 ? 14.095 5.106 4.214 1.00 50.22 103 MET A CA 1
ATOM 829 C C . MET A 1 103 ? 14.405 3.608 4.312 1.00 50.22 103 MET A C 1
ATOM 831 O O . 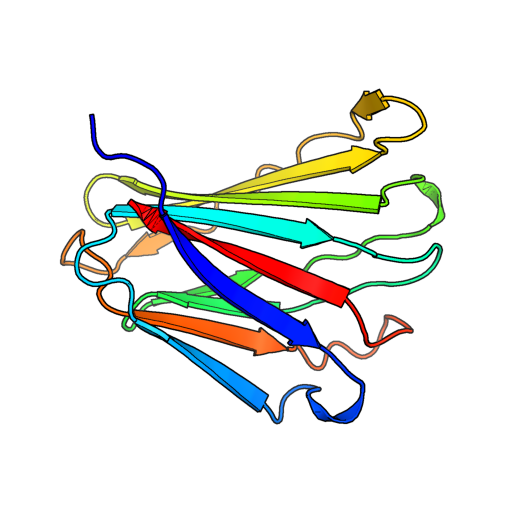MET A 1 103 ? 15.532 3.202 4.602 1.00 50.22 103 MET A O 1
ATOM 835 N N . GLY A 1 104 ? 13.390 2.769 4.115 1.00 54.75 104 GLY A N 1
ATOM 836 C CA . GLY A 1 104 ? 13.599 1.357 3.834 1.00 54.75 104 GLY A CA 1
ATOM 837 C C . GLY A 1 104 ? 14.223 1.220 2.447 1.00 54.75 104 GLY A C 1
ATOM 838 O O . GLY A 1 104 ? 13.568 1.506 1.452 1.00 54.75 104 GLY A O 1
ATOM 839 N N . GLU A 1 105 ? 15.491 0.811 2.362 1.00 55.44 105 GLU A N 1
ATOM 840 C CA . GLU A 1 105 ? 16.142 0.524 1.080 1.00 55.44 105 GLU A CA 1
ATOM 841 C C . GLU A 1 105 ? 16.184 -0.985 0.825 1.00 55.44 105 GLU A C 1
ATOM 843 O O . GLU A 1 105 ? 16.753 -1.758 1.607 1.00 55.44 105 GLU A O 1
ATOM 848 N N . LYS A 1 106 ? 15.634 -1.418 -0.313 1.00 61.31 106 LYS A N 1
ATOM 849 C CA . LYS A 1 106 ? 15.798 -2.790 -0.809 1.00 61.31 106 LYS A CA 1
ATOM 850 C C . LYS A 1 106 ? 16.237 -2.779 -2.262 1.00 61.31 106 LYS A C 1
ATOM 852 O O . LYS A 1 106 ? 15.637 -2.110 -3.097 1.00 61.31 106 LYS A O 1
ATOM 857 N N . ASN A 1 107 ? 17.309 -3.516 -2.545 1.00 57.38 107 ASN A N 1
ATOM 858 C CA . ASN A 1 107 ? 17.837 -3.698 -3.892 1.00 57.38 107 ASN A CA 1
ATOM 859 C C . ASN A 1 107 ? 17.023 -4.782 -4.600 1.00 57.38 107 ASN A C 1
ATOM 861 O O . ASN A 1 107 ? 16.890 -5.886 -4.074 1.00 57.38 107 ASN A O 1
ATOM 865 N N . THR A 1 108 ? 16.457 -4.451 -5.756 1.00 56.31 108 THR A N 1
ATOM 866 C CA . THR A 1 108 ? 15.471 -5.314 -6.440 1.00 56.31 108 THR A CA 1
ATOM 867 C C . THR A 1 108 ? 15.841 -5.609 -7.887 1.00 56.31 108 THR A C 1
ATOM 869 O O . THR A 1 108 ? 15.162 -6.372 -8.568 1.00 56.31 108 THR A O 1
ATOM 872 N N . GLY A 1 109 ? 16.955 -5.045 -8.361 1.00 61.56 109 GLY A N 1
ATOM 873 C CA . GLY A 1 109 ? 17.361 -5.167 -9.752 1.00 61.56 109 GLY A CA 1
ATOM 874 C C . GLY A 1 109 ? 16.471 -4.339 -10.679 1.00 61.56 109 GLY A C 1
ATOM 875 O O . GLY A 1 109 ? 16.634 -3.124 -10.755 1.00 61.56 109 GLY A O 1
ATOM 876 N N . ILE A 1 110 ? 15.599 -5.001 -11.445 1.00 57.94 110 ILE A N 1
ATOM 877 C CA . ILE A 1 110 ? 14.856 -4.394 -12.559 1.00 57.94 110 ILE A CA 1
ATOM 878 C C . ILE A 1 110 ? 13.820 -3.401 -12.023 1.00 57.94 110 ILE A C 1
ATOM 880 O O . ILE A 1 110 ? 12.903 -3.766 -11.292 1.00 57.94 110 ILE A O 1
ATOM 884 N N . GLY A 1 111 ? 13.968 -2.143 -12.442 1.00 66.31 111 GLY A N 1
ATOM 885 C CA . GLY A 1 111 ? 13.216 -0.987 -11.962 1.00 66.31 111 GLY A CA 1
ATOM 886 C C . GLY A 1 111 ? 11.782 -0.855 -12.447 1.00 66.31 111 GLY A C 1
ATOM 887 O O . GLY A 1 111 ? 11.362 0.255 -12.748 1.00 66.31 111 GLY A O 1
ATOM 888 N N . VAL A 1 112 ? 11.052 -1.964 -12.549 1.00 80.38 112 VAL A N 1
ATOM 889 C CA . VAL A 1 112 ? 9.607 -1.971 -12.784 1.00 80.38 112 VAL A CA 1
ATOM 890 C C . VAL A 1 112 ? 8.939 -3.057 -11.947 1.00 80.38 112 VAL A C 1
ATOM 892 O O . VAL A 1 112 ? 9.375 -4.207 -11.903 1.00 80.38 112 VAL A O 1
ATOM 895 N N . ALA A 1 113 ? 7.851 -2.691 -11.291 1.00 83.56 113 ALA A N 1
ATOM 896 C CA . ALA A 1 113 ? 6.960 -3.590 -10.594 1.00 83.56 113 ALA A CA 1
ATOM 897 C C . ALA A 1 113 ? 5.890 -4.112 -11.548 1.00 83.56 113 ALA A C 1
ATOM 899 O O . ALA A 1 113 ? 5.221 -3.340 -12.231 1.00 83.56 113 ALA A O 1
ATOM 900 N N . ASN A 1 114 ? 5.707 -5.427 -11.577 1.00 87.38 114 ASN A N 1
ATOM 901 C CA . ASN A 1 114 ? 4.543 -6.040 -12.218 1.00 87.38 114 ASN A CA 1
ATOM 902 C C . ASN A 1 114 ? 3.497 -6.445 -11.187 1.00 87.38 114 ASN A C 1
ATOM 904 O O . ASN A 1 114 ? 2.315 -6.521 -11.510 1.00 87.38 114 ASN A O 1
ATOM 908 N N . LYS A 1 115 ? 3.934 -6.630 -9.940 1.00 89.00 115 LYS A N 1
ATOM 909 C CA . LYS A 1 115 ? 3.103 -7.065 -8.833 1.00 89.00 1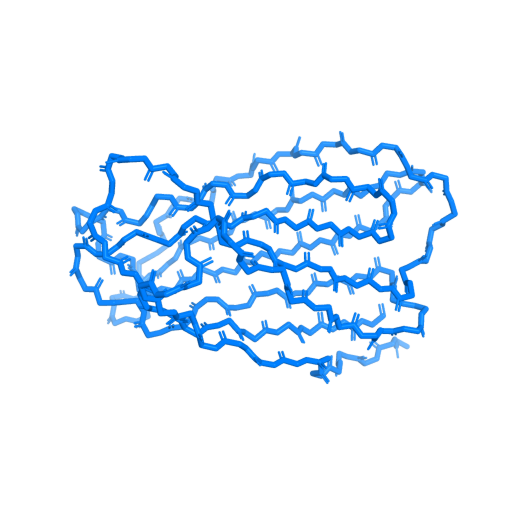15 LYS A CA 1
ATOM 910 C C . LYS A 1 115 ? 3.473 -6.322 -7.558 1.00 89.00 115 LYS A C 1
ATOM 912 O O . LYS A 1 115 ? 4.656 -6.191 -7.235 1.00 89.00 115 LYS A O 1
ATOM 917 N N . ILE A 1 116 ? 2.457 -5.908 -6.816 1.00 88.44 116 ILE A N 1
ATOM 918 C CA . ILE A 1 116 ? 2.572 -5.477 -5.426 1.00 88.44 116 ILE A CA 1
ATOM 919 C C . ILE A 1 116 ? 1.716 -6.405 -4.573 1.00 88.44 116 ILE A C 1
ATOM 921 O O . ILE A 1 116 ? 0.623 -6.798 -4.967 1.00 88.44 116 ILE A O 1
ATOM 925 N N . SER A 1 117 ? 2.240 -6.823 -3.429 1.00 88.88 117 SER A N 1
ATOM 926 C CA . SER A 1 117 ? 1.524 -7.657 -2.476 1.00 88.88 117 SER A CA 1
ATOM 927 C C . SER A 1 117 ? 1.497 -7.002 -1.111 1.00 88.88 117 SER A C 1
ATOM 929 O O . SER A 1 117 ? 2.512 -6.462 -0.677 1.00 88.88 117 SER A O 1
ATOM 931 N N . ILE A 1 118 ? 0.371 -7.107 -0.416 1.00 86.38 118 ILE A N 1
ATOM 932 C CA . ILE A 1 118 ? 0.197 -6.578 0.933 1.00 86.38 118 ILE A CA 1
ATOM 933 C C . ILE A 1 118 ? -0.165 -7.721 1.874 1.00 86.38 118 ILE A C 1
ATOM 935 O O . ILE A 1 118 ? -1.047 -8.523 1.573 1.00 86.38 118 ILE A O 1
ATOM 939 N N . THR A 1 119 ? 0.522 -7.815 3.010 1.00 82.31 119 THR A N 1
ATOM 940 C CA . THR A 1 119 ? 0.248 -8.826 4.044 1.00 82.31 119 THR A CA 1
ATOM 941 C C . THR A 1 119 ? 0.027 -8.135 5.377 1.00 82.31 119 THR A C 1
ATOM 943 O O . THR A 1 119 ? 0.899 -7.393 5.822 1.00 82.31 119 THR A O 1
ATOM 946 N N . GLN A 1 120 ? -1.101 -8.382 6.041 1.00 78.94 120 GLN A N 1
ATOM 947 C CA . GLN A 1 120 ? -1.346 -7.796 7.360 1.00 78.94 120 GLN A CA 1
ATOM 948 C C . GLN A 1 120 ? -0.363 -8.381 8.387 1.00 78.94 120 GLN A C 1
ATOM 950 O O . GLN A 1 120 ? -0.145 -9.592 8.449 1.00 78.94 120 GLN A O 1
ATOM 955 N N . SER A 1 121 ? 0.264 -7.522 9.185 1.00 71.38 121 SER A N 1
ATOM 956 C CA . SER A 1 121 ? 1.275 -7.908 10.170 1.00 71.38 121 SER A CA 1
ATOM 957 C C . SER A 1 121 ? 0.633 -8.479 11.440 1.00 71.38 121 SER A C 1
ATOM 959 O O . SER A 1 121 ? -0.410 -8.002 11.879 1.00 71.38 121 SER A O 1
ATOM 961 N N . LYS A 1 122 ? 1.278 -9.473 12.073 1.00 65.06 122 LYS A N 1
ATOM 962 C CA . LYS A 1 122 ? 0.822 -10.095 13.340 1.00 65.06 122 LYS A CA 1
ATOM 963 C C . LYS A 1 122 ? 1.205 -9.318 14.604 1.00 65.06 122 LYS A C 1
ATOM 965 O O . LYS A 1 122 ? 1.077 -9.877 15.690 1.00 65.06 122 LYS A O 1
ATOM 970 N N . ILE A 1 123 ? 1.781 -8.118 14.492 1.00 58.22 123 ILE A N 1
ATOM 971 C CA . ILE A 1 123 ? 2.404 -7.439 15.642 1.00 58.22 123 ILE A CA 1
ATOM 972 C C . ILE A 1 123 ? 1.397 -7.327 16.800 1.00 58.22 123 ILE A C 1
ATOM 974 O O . ILE A 1 123 ? 0.336 -6.728 16.662 1.00 58.22 123 ILE A O 1
ATOM 978 N N . GLN A 1 124 ? 1.759 -7.947 17.927 1.00 51.19 124 GLN A N 1
ATOM 979 C CA . GLN A 1 124 ? 0.891 -8.264 19.068 1.00 51.19 124 GLN A CA 1
ATOM 980 C C . GLN A 1 124 ? 0.523 -7.067 19.962 1.00 51.19 124 GLN A C 1
ATOM 982 O O . GLN A 1 124 ? -0.343 -7.210 20.819 1.00 51.19 124 GLN A O 1
ATOM 987 N N . ASP A 1 125 ? 1.132 -5.897 19.767 1.00 49.12 125 ASP A N 1
ATOM 988 C CA . ASP A 1 125 ? 1.048 -4.788 20.732 1.00 49.12 125 ASP A CA 1
ATOM 989 C C . ASP A 1 125 ? -0.042 -3.751 20.422 1.00 49.12 125 ASP A C 1
ATOM 991 O O . ASP A 1 125 ? -0.108 -2.702 21.065 1.00 49.12 125 ASP A O 1
ATOM 995 N N . TYR A 1 126 ? -0.901 -4.013 19.435 1.00 50.97 126 TYR A N 1
ATOM 996 C CA . TYR A 1 126 ? -1.760 -2.984 18.866 1.00 50.97 126 TYR A CA 1
ATOM 997 C C . TYR A 1 126 ? -3.175 -3.491 18.576 1.00 50.97 126 TYR A C 1
ATOM 999 O O . TYR A 1 126 ? -3.398 -4.328 17.706 1.00 50.97 126 TYR A O 1
ATOM 1007 N N . GLN A 1 127 ? -4.144 -2.975 19.331 1.00 50.56 127 GLN A N 1
ATOM 1008 C CA . GLN A 1 127 ? -5.554 -3.328 19.200 1.00 50.56 127 GLN A CA 1
ATOM 1009 C C . GLN A 1 127 ? -6.230 -2.495 18.097 1.00 50.56 127 GLN A C 1
ATOM 1011 O O . GLN A 1 127 ? -6.571 -1.336 18.304 1.00 50.56 127 GLN A O 1
ATOM 1016 N N . ILE A 1 128 ? -6.441 -3.118 16.934 1.00 55.84 128 ILE A N 1
ATOM 1017 C CA . ILE A 1 128 ? -7.701 -3.260 16.160 1.00 55.84 128 ILE A CA 1
ATOM 1018 C C . ILE A 1 128 ? -7.402 -3.296 14.645 1.00 55.84 128 ILE A C 1
ATOM 1020 O O . ILE A 1 128 ? -6.462 -2.694 14.140 1.00 55.84 128 ILE A O 1
ATOM 1024 N N . TYR A 1 129 ? -8.247 -4.036 13.931 1.00 58.69 129 TYR A N 1
ATOM 1025 C CA . TYR A 1 129 ? -7.909 -4.960 12.864 1.00 58.69 129 TYR A CA 1
ATOM 1026 C C . TYR A 1 129 ? -8.559 -4.654 11.509 1.00 58.69 129 TYR A C 1
ATOM 1028 O O . TYR A 1 129 ? -8.549 -5.501 10.618 1.00 58.69 129 TYR A O 1
ATOM 1036 N N . SER A 1 130 ? -9.146 -3.468 11.349 1.00 61.09 130 SER A N 1
ATOM 1037 C CA . SER A 1 130 ? -9.858 -3.093 10.130 1.00 61.09 130 SER A CA 1
ATOM 1038 C C . SER A 1 130 ? -9.540 -1.672 9.696 1.00 61.09 130 SER A C 1
ATOM 1040 O O . SER A 1 130 ? -9.762 -0.729 10.447 1.00 61.09 130 SER A O 1
ATOM 1042 N N . GLY A 1 131 ? -9.063 -1.538 8.468 1.00 73.69 131 GLY A N 1
ATOM 1043 C CA . GLY A 1 131 ? -8.784 -0.282 7.782 1.00 73.69 131 GLY A CA 1
ATOM 1044 C C . GLY A 1 131 ? -8.814 -0.551 6.285 1.00 73.69 131 GLY A C 1
ATOM 1045 O O . GLY A 1 131 ? -8.656 -1.702 5.865 1.00 73.69 131 GLY A O 1
ATOM 1046 N N . THR A 1 132 ? -9.086 0.473 5.482 1.00 81.88 132 THR A N 1
ATOM 1047 C CA . THR A 1 132 ? -9.066 0.322 4.024 1.00 81.88 132 THR A CA 1
ATOM 1048 C C . THR A 1 132 ? -7.803 0.944 3.480 1.00 81.88 132 THR A C 1
ATOM 1050 O O . THR A 1 132 ? -7.467 2.061 3.848 1.00 81.88 132 THR A O 1
ATOM 1053 N N . ILE A 1 133 ? -7.119 0.213 2.609 1.00 85.75 133 ILE A N 1
ATOM 1054 C CA . ILE A 1 133 ? -6.019 0.746 1.824 1.00 85.75 133 ILE A CA 1
ATOM 1055 C C . ILE A 1 133 ? -6.449 0.905 0.376 1.00 85.75 133 ILE A C 1
ATOM 1057 O O . ILE A 1 133 ? -7.117 0.027 -0.180 1.00 85.75 133 ILE A O 1
ATOM 1061 N N . GLU A 1 134 ? -6.020 1.994 -0.240 1.00 91.44 134 GLU A N 1
ATOM 1062 C CA . GLU A 1 134 ? -6.060 2.188 -1.683 1.00 91.44 134 GLU A CA 1
ATOM 1063 C C . GLU A 1 134 ? -4.641 2.227 -2.225 1.00 91.44 134 GLU A C 1
ATOM 1065 O O . GLU A 1 134 ? -3.793 2.959 -1.720 1.00 91.44 134 GLU A O 1
ATOM 1070 N N . ILE A 1 135 ? -4.380 1.441 -3.265 1.00 91.88 135 ILE A N 1
ATOM 1071 C CA . ILE A 1 135 ? -3.062 1.316 -3.878 1.00 91.88 135 ILE A CA 1
ATOM 1072 C C . ILE A 1 135 ? -3.130 1.924 -5.266 1.00 91.88 135 ILE A C 1
ATOM 1074 O O . ILE A 1 135 ? -3.847 1.438 -6.141 1.00 91.88 135 ILE A O 1
ATOM 1078 N N . TRP A 1 136 ? -2.328 2.951 -5.484 1.00 94.06 136 TRP A N 1
ATOM 1079 C CA . TRP A 1 136 ? -2.174 3.645 -6.749 1.00 94.06 136 TRP A CA 1
ATOM 1080 C C . TRP A 1 136 ? -0.783 3.379 -7.309 1.00 94.06 136 TRP A C 1
ATOM 1082 O O . TRP A 1 136 ? 0.182 3.272 -6.556 1.00 94.06 136 TRP A O 1
ATOM 1092 N N . GLY A 1 137 ? -0.652 3.290 -8.629 1.00 92.19 137 GLY A N 1
ATOM 1093 C CA . GLY A 1 137 ? 0.650 3.133 -9.271 1.00 92.19 137 GLY A CA 1
ATOM 1094 C C . GLY A 1 137 ? 0.729 3.762 -10.649 1.00 92.19 137 GLY A C 1
ATOM 1095 O O . GLY A 1 137 ? -0.289 4.073 -11.273 1.00 92.19 137 GLY A O 1
ATOM 1096 N N . ARG A 1 138 ? 1.965 3.976 -11.101 1.00 91.06 138 ARG A N 1
ATOM 1097 C CA . ARG A 1 138 ? 2.301 4.519 -12.424 1.00 91.06 138 ARG A CA 1
ATOM 1098 C C . ARG A 1 138 ? 3.662 4.027 -12.901 1.00 91.06 138 ARG A C 1
ATOM 1100 O O . ARG A 1 138 ? 4.550 3.810 -12.053 1.00 91.06 138 ARG A O 1
#

Radius of gyration: 14.53 Å; chains: 1; bounding box: 30×35×39 Å

pLDDT: mean 71.85, std 14.61, range [42.12, 94.38]

Sequence (138 aa):
MKEWKLIGTKTFSEEDLGTSKFDFDCNGCTEFFICDDNLLSNQTMGYSIQINDAYMSVNHNVKQESGIRHREISLEHKGNRWCENCVSFDYETLAFTNPQTVMGEKNTGIGVANKISITQSKIQDYQIYSGTIEIWGR

Foldseek 3Di:
DDDKDFQDKDKKAPVQEQPDKDKTFDAFFQKKKKKWADQDQQAFWWKWKDFPNWTDGGGTGDHNVAQWGMKMWIWGQDDQWIFIWIFTDHPVVRDGDDTPRPGDTDGDGDSTGRMMMMGTYNPPPGDDITIMMIMITD

Secondary structure (DSSP, 8-state):
-PPPEEEEEEE--GGGTTT-EEEEEEEEESEEEEEEE---TT----EEEEETTEEEEE-----GGG---EEEEEEEEETTEEEEEEEEEETTTTEE--------EEE-SSS-EEEEEEEE---TT------EEEEEE-

Organism: NCBI:txid2594882